Protein AF-0000000086063121 (afdb_homodimer)

Structure (mmCIF, N/CA/C/O backbone):
data_AF-0000000086063121-model_v1
#
loop_
_entity.id
_entity.type
_entity.pdbx_description
1 polymer Transposase
#
loop_
_atom_site.group_PDB
_atom_site.id
_atom_site.type_symbol
_atom_site.label_atom_id
_atom_site.label_alt_id
_atom_site.label_comp_id
_atom_site.label_asym_id
_atom_site.label_entity_id
_atom_site.label_seq_id
_atom_site.pdbx_PDB_ins_code
_atom_site.Cartn_x
_atom_site.Cartn_y
_atom_site.Cartn_z
_atom_site.occupancy
_atom_site.B_iso_or_equiv
_atom_site.auth_seq_id
_atom_site.auth_comp_id
_atom_site.auth_asym_id
_atom_site.auth_atom_id
_atom_site.pdbx_PDB_model_num
ATOM 1 N N . MET A 1 1 ? -4.832 -7.277 -27.406 1 25.25 1 MET A N 1
ATOM 2 C CA . MET A 1 1 ? -3.967 -6.121 -27.203 1 25.25 1 MET A CA 1
ATOM 3 C C . MET A 1 1 ? -4.719 -5.004 -26.484 1 25.25 1 MET A C 1
ATOM 5 O O . MET A 1 1 ? -4.926 -3.93 -27.062 1 25.25 1 MET A O 1
ATOM 9 N N . THR A 1 2 ? -5.836 -5.367 -25.906 1 28.53 2 THR A N 1
ATOM 10 C CA . THR A 1 2 ? -6.891 -4.57 -25.281 1 28.53 2 THR A CA 1
ATOM 11 C C . THR A 1 2 ? -6.332 -3.717 -24.156 1 28.53 2 THR A C 1
ATOM 13 O O . THR A 1 2 ? -5.781 -4.246 -23.188 1 28.53 2 THR A O 1
ATOM 16 N N . GLY A 1 3 ? -5.773 -2.637 -24.578 1 28.67 3 GLY A N 1
ATOM 17 C CA . GLY A 1 3 ? -5.09 -1.626 -23.781 1 28.67 3 GLY A CA 1
ATOM 18 C C . GLY A 1 3 ? -5.945 -1.069 -22.656 1 28.67 3 GLY A C 1
ATOM 19 O O . GLY A 1 3 ? -6.824 -0.237 -22.891 1 28.67 3 GLY A O 1
ATOM 20 N N . ASP A 1 4 ? -6.715 -1.857 -21.906 1 32.19 4 ASP A N 1
ATOM 21 C CA . ASP A 1 4 ? -7.434 -1.21 -20.812 1 32.19 4 ASP A CA 1
ATOM 22 C C . ASP A 1 4 ? -6.609 -0.076 -20.219 1 32.19 4 ASP A C 1
ATOM 24 O O . ASP A 1 4 ? -5.516 -0.305 -19.688 1 32.19 4 ASP A O 1
ATOM 28 N N . GLU A 1 5 ? -6.543 1.011 -20.922 1 36.19 5 GLU A N 1
ATOM 29 C CA . GLU A 1 5 ? -6.145 2.33 -20.438 1 36.19 5 GLU A CA 1
ATOM 30 C C . GLU A 1 5 ? -6.742 2.621 -19.062 1 36.19 5 GLU A C 1
ATOM 32 O O . GLU A 1 5 ? -7.965 2.684 -18.922 1 36.19 5 GLU A O 1
ATOM 37 N N . LEU A 1 6 ? -6.438 2.012 -17.969 1 40.31 6 LEU A N 1
ATOM 38 C CA . LEU A 1 6 ? -6.793 2.512 -16.641 1 40.31 6 LEU A CA 1
ATOM 39 C C . LEU A 1 6 ? -6.965 4.027 -16.672 1 40.31 6 LEU A C 1
ATOM 41 O O . LEU A 1 6 ? -6.297 4.723 -17.438 1 40.31 6 LEU A O 1
ATOM 45 N N . PRO A 1 7 ? -8.102 4.637 -16.266 1 41.62 7 PRO A N 1
ATOM 46 C CA . PRO A 1 7 ? -8.391 6.07 -16.328 1 41.62 7 PRO A CA 1
ATOM 47 C C . PRO A 1 7 ? -7.148 6.938 -16.141 1 41.62 7 PRO A C 1
ATOM 49 O O . PRO A 1 7 ? -6.172 6.492 -15.531 1 41.62 7 PRO A O 1
ATOM 52 N N . ASN A 1 8 ? -6.934 7.945 -17.062 1 42.91 8 ASN A N 1
ATOM 53 C CA . ASN A 1 8 ? -5.961 9.031 -17.141 1 42.91 8 ASN A CA 1
ATOM 54 C C . ASN A 1 8 ? -5.609 9.562 -15.758 1 42.91 8 ASN A C 1
ATOM 56 O O . ASN A 1 8 ? -4.754 10.445 -15.625 1 42.91 8 ASN A O 1
ATOM 60 N N . GLY A 1 9 ? -6.695 9.883 -14.883 1 54.66 9 GLY A N 1
ATOM 61 C CA . GLY A 1 9 ? -6.43 10.312 -13.523 1 54.66 9 GLY A CA 1
ATOM 62 C C . GLY A 1 9 ? -5.543 9.344 -12.758 1 54.66 9 GLY A C 1
ATOM 63 O O . GLY A 1 9 ? -5.848 8.156 -12.672 1 54.66 9 GLY A O 1
ATOM 64 N N . GLY A 1 10 ? -4.012 9.547 -12.914 1 67.19 10 GLY A N 1
ATOM 65 C CA . GLY A 1 10 ? -2.812 8.789 -12.594 1 67.19 10 GLY A CA 1
ATOM 66 C C . GLY A 1 10 ? -3.039 7.746 -11.516 1 67.19 10 GLY A C 1
ATOM 67 O O . GLY A 1 10 ? -3.541 8.062 -10.438 1 67.19 10 GLY A O 1
ATOM 68 N N . THR A 1 11 ? -3.271 6.598 -11.977 1 82.81 11 THR A N 1
ATOM 69 C CA . THR A 1 11 ? -3.346 5.441 -11.094 1 82.81 11 THR A CA 1
ATOM 70 C C . THR A 1 11 ? -2.332 5.559 -9.961 1 82.81 11 THR A C 1
ATOM 72 O O . THR A 1 11 ? -1.145 5.781 -10.203 1 82.81 11 THR A O 1
ATOM 75 N N . THR A 1 12 ? -2.914 5.605 -8.703 1 89.12 12 THR A N 1
ATOM 76 C CA . THR A 1 12 ? -2.008 5.633 -7.562 1 89.12 12 THR A CA 1
ATOM 77 C C . THR A 1 12 ? -1.247 4.316 -7.445 1 89.12 12 THR A C 1
ATOM 79 O O . THR A 1 12 ? -1.611 3.324 -8.086 1 89.12 12 THR A O 1
ATOM 82 N N . ALA A 1 13 ? -0.262 4.34 -6.691 1 92 13 ALA A N 1
ATOM 83 C CA . ALA A 1 13 ? 0.511 3.127 -6.441 1 92 13 ALA A CA 1
ATOM 84 C C . ALA A 1 13 ? -0.365 2.033 -5.836 1 92 13 ALA A C 1
ATOM 86 O O . ALA A 1 13 ? -0.227 0.857 -6.18 1 92 13 ALA A O 1
ATOM 87 N N . ARG A 1 14 ? -1.263 2.385 -4.969 1 92.56 14 ARG A N 1
ATOM 88 C CA . ARG A 1 14 ? -2.145 1.418 -4.324 1 92.56 14 ARG A CA 1
ATOM 89 C C . ARG A 1 14 ? -3.057 0.741 -5.34 1 92.56 14 ARG A C 1
ATOM 91 O O . ARG A 1 14 ? -3.24 -0.478 -5.305 1 92.56 14 ARG A O 1
ATOM 98 N N . GLU A 1 15 ? -3.621 1.527 -6.195 1 93.88 15 GLU A N 1
ATOM 99 C CA . GLU A 1 15 ? -4.523 0.988 -7.207 1 93.88 15 GLU A CA 1
ATOM 100 C C . GLU A 1 15 ? -3.789 0.043 -8.156 1 93.88 15 GLU A C 1
ATOM 102 O O . GLU A 1 15 ? -4.301 -1.025 -8.492 1 93.88 15 GLU A O 1
ATOM 107 N N . ALA A 1 16 ? -2.654 0.483 -8.562 1 95 16 ALA A N 1
ATOM 108 C CA . ALA A 1 16 ? -1.854 -0.376 -9.43 1 95 16 ALA A CA 1
ATOM 109 C C . ALA A 1 16 ? -1.49 -1.681 -8.727 1 95 16 ALA A C 1
ATOM 111 O O . ALA A 1 16 ? -1.566 -2.756 -9.32 1 95 16 ALA A O 1
ATOM 112 N N . LEU A 1 17 ? -1.071 -1.492 -7.492 1 97 17 LEU A N 1
ATOM 113 C CA . LEU A 1 17 ? -0.751 -2.652 -6.668 1 97 17 LEU A CA 1
ATOM 114 C C . LEU A 1 17 ? -1.921 -3.629 -6.625 1 97 17 LEU A C 1
ATOM 116 O O . LEU A 1 17 ? -1.755 -4.816 -6.91 1 97 17 LEU A O 1
ATOM 120 N N . GLU A 1 18 ? -3.064 -3.17 -6.301 1 96.31 18 GLU A N 1
ATOM 121 C CA . GLU A 1 18 ? -4.246 -4.02 -6.195 1 96.31 18 GLU A CA 1
ATOM 122 C C . GLU A 1 18 ? -4.562 -4.691 -7.531 1 96.31 18 GLU A C 1
ATOM 124 O O . GLU A 1 18 ? -4.91 -5.875 -7.566 1 96.31 18 GLU A O 1
ATOM 129 N N . MET A 1 19 ? -4.496 -3.994 -8.578 1 96.38 19 MET A N 1
ATOM 130 C CA . MET A 1 19 ? -4.758 -4.543 -9.906 1 96.38 19 MET A CA 1
ATOM 131 C C . MET A 1 19 ? -3.838 -5.723 -10.203 1 96.38 19 MET A C 1
ATOM 133 O O . MET A 1 19 ? -4.293 -6.77 -10.672 1 96.38 19 MET A O 1
ATOM 137 N N . HIS A 1 20 ? -2.574 -5.508 -9.906 1 97.94 20 HIS A N 1
ATOM 138 C CA . HIS A 1 20 ? -1.634 -6.594 -10.156 1 97.94 20 HIS A CA 1
ATOM 139 C C . HIS A 1 20 ? -1.924 -7.793 -9.266 1 97.94 20 HIS A C 1
ATOM 141 O O . HIS A 1 20 ? -1.794 -8.945 -9.695 1 97.94 20 HIS A O 1
ATOM 147 N N . LEU A 1 21 ? -2.293 -7.543 -8.039 1 98.44 21 LEU A N 1
ATOM 148 C CA . LEU A 1 21 ? -2.617 -8.625 -7.117 1 98.44 21 LEU A CA 1
ATOM 149 C C . LEU A 1 21 ? -3.82 -9.422 -7.613 1 98.44 21 LEU A C 1
ATOM 151 O O . LEU A 1 21 ? -3.807 -10.648 -7.598 1 98.44 21 LEU A O 1
ATOM 155 N N . VAL A 1 22 ? -4.773 -8.773 -8.047 1 98 22 VAL A N 1
ATOM 156 C CA . VAL A 1 22 ? -5.98 -9.43 -8.531 1 98 22 VAL A CA 1
ATOM 157 C C . VAL A 1 22 ? -5.664 -10.234 -9.789 1 98 22 VAL A C 1
ATOM 159 O O . VAL A 1 22 ? -6.117 -11.375 -9.938 1 98 22 VAL A O 1
ATOM 162 N N . GLN A 1 23 ? -4.895 -9.672 -10.609 1 98.06 23 GLN A N 1
ATOM 163 C CA . GLN A 1 23 ? -4.516 -10.375 -11.828 1 98.06 23 GLN A CA 1
ATOM 164 C C . GLN A 1 23 ? -3.688 -11.617 -11.508 1 98.06 23 GLN A C 1
ATOM 166 O O . GLN A 1 23 ? -3.871 -12.672 -12.125 1 98.06 23 GLN A O 1
ATOM 171 N N . ALA A 1 24 ? -2.781 -11.492 -10.594 1 98.25 24 ALA A N 1
ATOM 172 C CA . ALA A 1 24 ? -2.006 -12.648 -10.164 1 98.25 24 ALA A CA 1
ATOM 173 C C . ALA A 1 24 ? -2.916 -13.742 -9.609 1 98.25 24 ALA A C 1
ATOM 175 O O . ALA A 1 24 ? -2.77 -14.914 -9.961 1 98.25 24 ALA A O 1
ATOM 176 N N . LEU A 1 25 ? -3.84 -13.375 -8.844 1 97.94 25 LEU A N 1
ATOM 177 C CA . LEU A 1 25 ? -4.734 -14.336 -8.203 1 97.94 25 LEU A CA 1
ATOM 178 C C . LEU A 1 25 ? -5.582 -15.062 -9.242 1 97.94 25 LEU A C 1
ATOM 180 O O . LEU A 1 25 ? -5.789 -16.281 -9.133 1 97.94 25 LEU A O 1
ATOM 184 N N . THR A 1 26 ? -6.016 -14.352 -10.18 1 97.12 26 THR A N 1
ATOM 185 C CA . THR A 1 26 ? -6.883 -14.93 -11.195 1 97.12 26 THR A CA 1
ATOM 186 C C . THR A 1 26 ? -6.137 -15.977 -12.023 1 97.12 26 THR A C 1
ATOM 188 O O . THR A 1 26 ? -6.742 -16.922 -12.531 1 97.12 26 THR A O 1
ATOM 191 N N . ARG A 1 27 ? -4.875 -15.953 -12.047 1 95.94 27 ARG A N 1
ATOM 192 C CA . ARG A 1 27 ? -4.074 -16.812 -12.914 1 95.94 27 ARG A CA 1
ATOM 193 C C . ARG A 1 27 ? -3.432 -17.938 -12.109 1 95.94 27 ARG A C 1
ATOM 195 O O . ARG A 1 27 ? -2.914 -18.906 -12.68 1 95.94 27 ARG A O 1
ATOM 202 N N . CYS A 1 28 ? -3.453 -17.75 -10.867 1 96.31 28 CYS A N 1
ATOM 203 C CA . CYS A 1 28 ? -2.711 -18.672 -10.016 1 96.31 28 CYS A CA 1
ATOM 204 C C . CYS A 1 28 ? -3.586 -19.844 -9.594 1 96.31 28 CYS A C 1
ATOM 206 O O . CYS A 1 28 ? -4.707 -19.656 -9.125 1 96.31 28 CYS A O 1
ATOM 208 N N . GLU A 1 29 ? -2.959 -21.047 -9.641 1 92.62 29 GLU A N 1
ATOM 209 C CA . GLU A 1 29 ? -3.705 -22.25 -9.242 1 92.62 29 GLU A CA 1
ATOM 210 C C . GLU A 1 29 ? -3.062 -22.922 -8.031 1 92.62 29 GLU A C 1
ATOM 212 O O . GLU A 1 29 ? -3.65 -23.828 -7.438 1 92.62 29 GLU A O 1
ATOM 217 N N . LEU A 1 30 ? -1.92 -22.516 -7.656 1 95.38 30 LEU A N 1
ATOM 218 C CA . LEU A 1 30 ? -1.224 -23.125 -6.523 1 95.38 30 LEU A CA 1
ATOM 219 C C . LEU A 1 30 ? -1.779 -22.594 -5.203 1 95.38 30 LEU A C 1
ATOM 221 O O . LEU A 1 30 ? -1.732 -21.391 -4.941 1 95.38 30 LEU A O 1
ATOM 225 N N . ALA A 1 31 ? -2.225 -23.484 -4.406 1 95.5 31 ALA A N 1
ATOM 226 C CA . ALA A 1 31 ? -2.945 -23.141 -3.188 1 95.5 31 ALA A CA 1
ATOM 227 C C . ALA A 1 31 ? -2.082 -22.281 -2.27 1 95.5 31 ALA A C 1
ATOM 229 O O . ALA A 1 31 ? -2.557 -21.281 -1.708 1 95.5 31 ALA A O 1
ATOM 230 N N . ALA A 1 32 ? -0.861 -22.672 -2.113 1 94.94 32 ALA A N 1
ATOM 231 C CA . ALA A 1 32 ? 0.033 -21.938 -1.215 1 94.94 32 ALA A CA 1
ATOM 232 C C . ALA A 1 32 ? 0.245 -20.5 -1.694 1 94.94 32 ALA A C 1
ATOM 234 O O . ALA A 1 32 ? 0.289 -19.578 -0.887 1 94.94 32 ALA A O 1
ATOM 235 N N . VAL A 1 33 ? 0.393 -20.344 -2.926 1 97.38 33 VAL A N 1
ATOM 236 C CA . VAL A 1 33 ? 0.587 -19.016 -3.508 1 97.38 33 VAL A CA 1
ATOM 237 C C . VAL A 1 33 ? -0.707 -18.219 -3.406 1 97.38 33 VAL A C 1
ATOM 239 O O . VAL A 1 33 ? -0.686 -17.031 -3.047 1 97.38 33 VAL A O 1
ATOM 242 N N . ARG A 1 34 ? -1.814 -18.828 -3.654 1 97.62 34 ARG A N 1
ATOM 243 C CA . ARG A 1 34 ? -3.113 -18.172 -3.57 1 97.62 34 ARG A CA 1
ATOM 244 C C . ARG A 1 34 ? -3.371 -17.656 -2.16 1 97.62 34 ARG A C 1
ATOM 246 O O . ARG A 1 34 ? -3.887 -16.547 -1.987 1 97.62 34 ARG A O 1
ATOM 253 N N . ASP A 1 35 ? -3.059 -18.422 -1.184 1 97.88 35 ASP A N 1
ATOM 254 C CA . ASP A 1 35 ? -3.221 -17.984 0.2 1 97.88 35 ASP A CA 1
ATOM 255 C C . ASP A 1 35 ? -2.451 -16.688 0.462 1 97.88 35 ASP A C 1
ATOM 257 O O . ASP A 1 35 ? -2.975 -15.766 1.087 1 97.88 35 ASP A O 1
ATOM 261 N N . HIS A 1 36 ? -1.241 -16.609 0.016 1 98 36 HIS A N 1
ATOM 262 C CA . HIS A 1 36 ? -0.422 -15.414 0.198 1 98 36 HIS A CA 1
ATOM 263 C C . HIS A 1 36 ? -0.98 -14.234 -0.594 1 98 36 HIS A C 1
ATOM 265 O O . HIS A 1 36 ? -0.963 -13.102 -0.117 1 98 36 HIS A O 1
ATOM 271 N N . LEU A 1 37 ? -1.433 -14.5 -1.807 1 98.56 37 LEU A N 1
ATOM 272 C CA . LEU A 1 37 ? -2.012 -13.438 -2.619 1 98.56 37 LEU A CA 1
ATOM 273 C C . LEU A 1 37 ? -3.27 -12.875 -1.963 1 98.56 37 LEU A C 1
ATOM 275 O O . LEU A 1 37 ? -3.471 -11.656 -1.936 1 98.56 37 LEU A O 1
ATOM 279 N N . GLU A 1 38 ? -4.094 -13.648 -1.435 1 98.31 38 GLU A N 1
ATOM 280 C CA . GLU A 1 38 ? -5.309 -13.203 -0.753 1 98.31 38 GLU A CA 1
ATOM 281 C C . GLU A 1 38 ? -4.977 -12.391 0.497 1 98.31 38 GLU A C 1
ATOM 283 O O . GLU A 1 38 ? -5.598 -1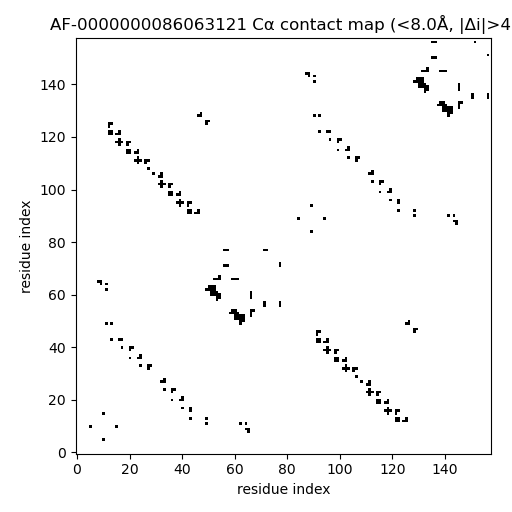1.359 0.759 1 98.31 38 GLU A O 1
ATOM 288 N N . ALA A 1 39 ? -3.99 -12.891 1.231 1 97.88 39 ALA A N 1
ATOM 289 C CA . ALA A 1 39 ? -3.527 -12.133 2.387 1 97.88 39 ALA A CA 1
ATOM 290 C C . ALA A 1 39 ? -2.971 -10.773 1.96 1 97.88 39 ALA A C 1
ATOM 292 O O . ALA A 1 39 ? -3.25 -9.758 2.594 1 97.88 39 ALA A O 1
ATOM 293 N N . ALA A 1 40 ? -2.23 -10.758 0.903 1 98.19 40 ALA A N 1
ATOM 294 C CA . ALA A 1 40 ? -1.671 -9.516 0.382 1 98.19 40 ALA A CA 1
ATOM 295 C C . ALA A 1 40 ? -2.777 -8.531 0.002 1 98.19 40 ALA A C 1
ATOM 297 O O . ALA A 1 40 ? -2.684 -7.34 0.296 1 98.19 40 ALA A O 1
ATOM 298 N N . ILE A 1 41 ? -3.789 -9.031 -0.616 1 98.06 41 ILE A N 1
ATOM 299 C CA . ILE A 1 41 ? -4.906 -8.188 -1.034 1 98.06 41 ILE A CA 1
ATOM 300 C C . ILE A 1 41 ? -5.594 -7.598 0.194 1 98.06 41 ILE A C 1
ATOM 302 O O . ILE A 1 41 ? -5.957 -6.418 0.199 1 98.06 41 ILE A O 1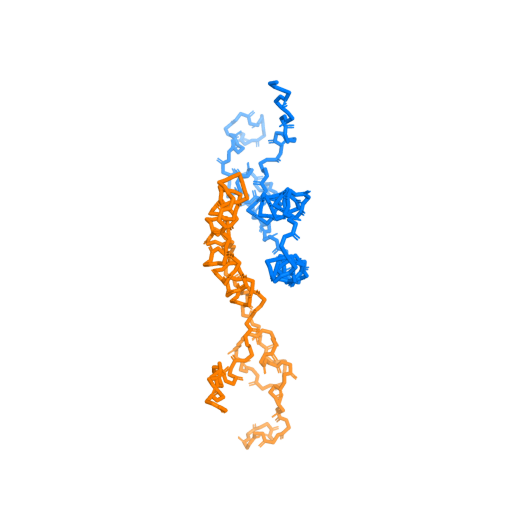
ATOM 306 N N . ARG A 1 42 ? -5.758 -8.383 1.23 1 97.06 42 ARG A N 1
ATOM 307 C CA . ARG A 1 42 ? -6.352 -7.879 2.467 1 97.06 42 ARG A CA 1
ATOM 308 C C . ARG A 1 42 ? -5.5 -6.766 3.07 1 97.06 42 ARG A C 1
ATOM 310 O O . ARG A 1 42 ? -6.027 -5.73 3.48 1 97.06 42 ARG A O 1
ATOM 317 N N . HIS A 1 43 ? -4.258 -6.965 3.059 1 95.56 43 HIS A N 1
ATOM 318 C CA . HIS A 1 43 ? -3.373 -5.953 3.623 1 95.56 43 HIS A CA 1
ATOM 319 C C . HIS A 1 43 ? -3.338 -4.703 2.748 1 95.56 43 HIS A C 1
ATOM 321 O O . HIS A 1 43 ? -3.205 -3.588 3.258 1 95.56 43 HIS A O 1
ATOM 327 N N . CYS A 1 44 ? -3.396 -4.898 1.477 1 96.5 44 CYS A N 1
ATOM 328 C CA . CYS A 1 44 ? -3.471 -3.756 0.57 1 96.5 44 CYS A CA 1
ATOM 329 C C . CYS A 1 44 ? -4.676 -2.879 0.895 1 96.5 44 CYS A C 1
ATOM 331 O O . CYS A 1 44 ? -4.57 -1.651 0.901 1 96.5 44 CYS A O 1
ATOM 333 N N . ARG A 1 45 ? -5.699 -3.49 1.239 1 93.5 45 ARG A N 1
ATOM 334 C CA . ARG A 1 45 ? -6.93 -2.764 1.544 1 93.5 45 ARG A CA 1
ATOM 335 C C . ARG A 1 45 ? -6.824 -2.051 2.889 1 93.5 45 ARG A C 1
ATOM 337 O O . ARG A 1 45 ? -7.543 -1.083 3.141 1 93.5 45 ARG A O 1
ATOM 344 N N . ASP A 1 46 ? -5.938 -2.523 3.672 1 91.5 46 ASP A N 1
ATOM 345 C CA . ASP A 1 46 ? -5.738 -1.931 4.988 1 91.5 46 ASP A CA 1
ATOM 346 C C . ASP A 1 46 ? -4.758 -0.761 4.922 1 91.5 46 ASP A C 1
ATOM 348 O O . ASP A 1 46 ? -4.539 -0.068 5.918 1 91.5 46 ASP A O 1
ATOM 352 N N . LEU A 1 47 ? -4.16 -0.505 3.844 1 93.5 47 LEU A N 1
ATOM 353 C CA . LEU A 1 47 ? -3.225 0.605 3.701 1 93.5 47 LEU A CA 1
ATOM 354 C C . LEU A 1 47 ? -3.934 1.94 3.904 1 93.5 47 LEU A C 1
ATOM 356 O O . LEU A 1 47 ? -5.102 2.09 3.543 1 93.5 47 LEU A O 1
ATOM 360 N N . PRO A 1 48 ? -3.176 2.867 4.492 1 87.12 48 PRO A N 1
ATOM 361 C CA . PRO A 1 48 ? -3.77 4.207 4.543 1 87.12 48 PRO A CA 1
ATOM 362 C C . PRO A 1 48 ? -4.043 4.785 3.158 1 87.12 48 PRO A C 1
ATOM 364 O O . PRO A 1 48 ? -3.389 4.402 2.184 1 87.12 48 PRO A O 1
ATOM 367 N N . PRO A 1 49 ? -5.02 5.664 3.129 1 85.38 49 PRO A N 1
ATOM 368 C CA . PRO A 1 49 ? -5.281 6.309 1.842 1 85.38 49 PRO A CA 1
ATOM 369 C C . PRO A 1 49 ? -4.098 7.137 1.345 1 85.38 49 PRO A C 1
ATOM 371 O O . PRO A 1 49 ? -3.285 7.605 2.148 1 85.38 49 PRO A O 1
ATOM 374 N N . THR A 1 50 ? -4.004 7.16 0.05 1 86.5 50 THR A N 1
ATOM 375 C CA . THR A 1 50 ? -3.01 8.055 -0.535 1 86.5 50 THR A CA 1
ATOM 376 C C . THR A 1 50 ? -3.289 9.508 -0.146 1 86.5 50 THR A C 1
ATOM 378 O O . THR A 1 50 ? -4.391 10.008 -0.371 1 86.5 50 THR A O 1
ATOM 381 N N . PRO A 1 51 ? -2.277 10.188 0.366 1 86.25 51 PRO A N 1
ATOM 382 C CA . PRO A 1 51 ? -2.514 11.57 0.77 1 86.25 51 PRO A CA 1
ATOM 383 C C . PRO A 1 51 ? -2.713 12.508 -0.421 1 86.25 51 PRO A C 1
ATOM 385 O O . PRO A 1 51 ? -2.072 12.336 -1.461 1 86.25 51 PRO A O 1
ATOM 388 N N . LEU A 1 52 ? -3.596 13.344 -0.159 1 87.5 52 LEU A N 1
ATOM 389 C CA . LEU A 1 52 ? -3.766 14.414 -1.138 1 87.5 52 LEU A CA 1
ATOM 390 C C . LEU A 1 52 ? -2.785 15.555 -0.878 1 87.5 52 LEU A C 1
ATOM 392 O O . LEU A 1 52 ? -2.324 15.734 0.251 1 87.5 52 LEU A O 1
ATOM 396 N N . VAL A 1 53 ? -2.443 16.188 -2.035 1 88.75 53 VAL A N 1
ATOM 397 C CA . VAL A 1 53 ? -1.526 17.328 -1.894 1 88.75 53 VAL A CA 1
ATOM 398 C C . VAL A 1 53 ? -2.076 18.531 -2.645 1 88.75 53 VAL A C 1
ATOM 400 O O . VAL A 1 53 ? -2.912 18.391 -3.539 1 88.75 53 VAL A O 1
ATOM 403 N N . GLU A 1 54 ? -1.618 19.781 -2.127 1 89.69 54 GLU A N 1
ATOM 404 C CA . GLU A 1 54 ? -2.029 21.047 -2.736 1 89.69 54 GLU A CA 1
ATOM 405 C C . GLU A 1 54 ? -0.969 21.562 -3.705 1 89.69 54 GLU A C 1
ATOM 407 O O . GLU A 1 54 ? 0.227 21.5 -3.412 1 89.69 54 GLU A O 1
ATOM 412 N N . CYS A 1 55 ? -1.435 21.938 -4.84 1 91.81 55 CYS A N 1
ATOM 413 C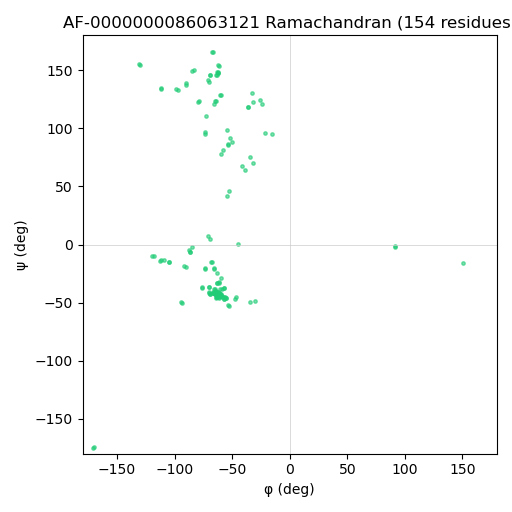 CA . CYS A 1 55 ? -0.539 22.656 -5.734 1 91.81 55 CYS A CA 1
ATOM 414 C C . CYS A 1 55 ? -0.113 23.984 -5.121 1 91.81 55 CYS A C 1
ATOM 416 O O . CYS A 1 55 ? -0.958 24.812 -4.75 1 91.81 55 CYS A O 1
ATOM 418 N N . PRO A 1 56 ? 1.236 24.156 -5.008 1 86.88 56 PRO A N 1
ATOM 419 C CA . PRO A 1 56 ? 1.699 25.391 -4.355 1 86.88 56 PRO A CA 1
ATOM 420 C C . PRO A 1 56 ? 1.397 26.641 -5.18 1 86.88 56 PRO A C 1
ATOM 422 O O . PRO A 1 56 ? 1.434 27.75 -4.648 1 86.88 56 PRO A O 1
ATOM 425 N N . LEU A 1 57 ? 1.09 26.516 -6.352 1 86 57 LEU A N 1
ATOM 426 C CA . LEU A 1 57 ? 0.903 27.656 -7.238 1 86 57 LEU A CA 1
ATOM 427 C C . LEU A 1 57 ? -0.563 28.078 -7.285 1 86 57 LEU A C 1
ATOM 429 O O . LEU A 1 57 ? -0.877 29.266 -7.254 1 86 57 LEU A O 1
ATOM 433 N N . CYS A 1 58 ? -1.456 27.188 -7.512 1 89.75 58 CYS A N 1
ATOM 434 C CA . CYS A 1 58 ? -2.846 27.578 -7.734 1 89.75 58 CYS A CA 1
ATOM 435 C C . CYS A 1 58 ? -3.73 27.109 -6.586 1 89.75 58 CYS A C 1
ATOM 437 O O . CYS A 1 58 ? -4.922 27.422 -6.543 1 89.75 58 CYS A O 1
ATOM 439 N N . GLY A 1 59 ? -3.283 26.281 -5.781 1 89.31 59 GLY A N 1
ATOM 440 C CA . GLY A 1 59 ? -4.023 25.906 -4.586 1 89.31 59 GLY A CA 1
ATOM 441 C C . GLY A 1 59 ? -4.918 24.703 -4.789 1 89.31 59 GLY A C 1
ATOM 442 O O . GLY A 1 59 ? -5.555 24.219 -3.844 1 89.31 59 GLY A O 1
ATOM 443 N N . CYS A 1 60 ? -4.965 24.188 -5.961 1 87.12 60 CYS A N 1
ATOM 444 C CA . CYS A 1 60 ? -5.812 23.016 -6.168 1 87.12 60 CYS A CA 1
ATOM 445 C C . CYS A 1 60 ? -5.246 21.797 -5.445 1 87.12 60 CYS A C 1
ATOM 447 O O . CYS A 1 60 ? -4.031 21.672 -5.301 1 87.12 60 CYS A O 1
ATOM 449 N N . VAL A 1 61 ? -6.215 20.938 -4.949 1 88.75 61 VAL A N 1
ATOM 450 C CA . VAL A 1 61 ? -5.863 19.781 -4.133 1 88.75 61 VAL A CA 1
ATOM 451 C C . VAL A 1 61 ? -6.148 18.484 -4.906 1 88.75 61 VAL A C 1
ATOM 453 O O . VAL A 1 61 ? -7.188 18.359 -5.555 1 88.75 61 VAL A O 1
ATOM 456 N N . GLY A 1 62 ? -5.129 17.469 -4.879 1 88.94 62 GLY A N 1
ATOM 457 C CA . GLY A 1 62 ? -5.289 16.188 -5.535 1 88.94 62 GLY A CA 1
ATOM 458 C C . GLY A 1 62 ? -4.191 15.195 -5.191 1 88.94 62 GLY A C 1
ATOM 459 O O . GLY A 1 62 ? -3.393 15.445 -4.289 1 88.94 62 GLY A O 1
ATOM 460 N N . LEU A 1 63 ? -4.301 14.125 -5.852 1 87.88 63 LEU A N 1
ATOM 461 C CA . LEU A 1 63 ? -3.248 13.133 -5.68 1 87.88 63 LEU A CA 1
ATOM 462 C C . LEU A 1 63 ? -1.9 13.688 -6.137 1 87.88 63 LEU A C 1
ATOM 464 O O . LEU A 1 63 ? -1.835 14.469 -7.086 1 87.88 63 LEU A O 1
ATOM 468 N N . PRO A 1 64 ? -0.911 13.227 -5.465 1 83.25 64 PRO A N 1
ATOM 469 C CA . PRO A 1 64 ? 0.4 13.812 -5.746 1 83.25 64 PRO A CA 1
ATOM 470 C C . PRO A 1 64 ? 0.777 13.734 -7.223 1 83.25 64 PRO A C 1
ATOM 472 O O . PRO A 1 64 ? 1.204 14.734 -7.809 1 83.25 64 PRO A O 1
ATOM 475 N N . LYS A 1 65 ? 0.581 12.609 -7.781 1 80.5 65 LYS A N 1
ATOM 476 C CA . LYS A 1 65 ? 0.935 12.453 -9.188 1 80.5 65 LYS A CA 1
ATOM 477 C C . LYS A 1 65 ? 0.104 13.383 -10.07 1 80.5 65 LYS A C 1
ATOM 479 O O . LYS A 1 65 ? 0.618 13.953 -11.031 1 80.5 65 LYS A O 1
ATOM 484 N N . ARG A 1 66 ? -1.003 13.664 -9.805 1 81.94 66 ARG A N 1
ATOM 485 C CA . ARG A 1 66 ? -1.889 14.516 -10.594 1 81.94 66 ARG A CA 1
ATOM 486 C C . ARG A 1 66 ? -1.527 15.984 -10.422 1 81.94 66 ARG A C 1
ATOM 488 O O . ARG A 1 66 ? -1.563 16.75 -11.391 1 81.94 66 ARG A O 1
ATOM 495 N N . ILE A 1 67 ? -1.157 16.297 -9.266 1 83 67 ILE A N 1
ATOM 496 C CA . ILE A 1 67 ? -0.748 17.672 -9 1 83 67 ILE A CA 1
ATOM 497 C C . ILE A 1 67 ? 0.576 17.969 -9.703 1 83 67 ILE A C 1
ATOM 499 O O . ILE A 1 67 ? 0.754 19.031 -10.281 1 83 67 ILE A O 1
ATOM 503 N N . ARG A 1 68 ? 1.385 17.062 -9.617 1 82.12 68 ARG A N 1
ATOM 504 C CA . ARG A 1 68 ? 2.682 17.234 -10.266 1 82.12 68 ARG A CA 1
ATOM 505 C C . ARG A 1 68 ? 2.521 17.406 -11.773 1 82.12 68 ARG A C 1
ATOM 507 O O . ARG A 1 68 ? 3.268 18.156 -12.406 1 82.12 68 ARG A O 1
ATOM 514 N N . LEU A 1 69 ? 1.549 16.766 -12.227 1 80.56 69 LEU A N 1
ATOM 515 C CA . LEU A 1 69 ? 1.379 16.734 -13.68 1 80.56 69 LEU A CA 1
ATOM 516 C C . LEU A 1 69 ? 0.482 17.875 -14.148 1 80.56 69 LEU A C 1
ATOM 518 O O . LEU A 1 69 ? 0.494 18.234 -15.328 1 80.56 69 LEU A O 1
ATOM 522 N N . HIS A 1 70 ? -0.297 18.406 -13.078 1 80.19 70 HIS A N 1
ATOM 523 C CA . HIS A 1 70 ? -1.281 19.391 -13.516 1 80.19 70 HIS A CA 1
ATOM 524 C C . HIS A 1 70 ? -0.615 20.719 -13.883 1 80.19 70 HIS A C 1
ATOM 526 O O . HIS A 1 70 ? 0.417 21.078 -13.312 1 80.19 70 HIS A O 1
ATOM 532 N N . ASP A 1 71 ? -0.259 21.109 -15.023 1 69 71 ASP A N 1
ATOM 533 C CA . ASP A 1 71 ? 0.299 22.359 -15.547 1 69 71 ASP A CA 1
ATOM 534 C C . ASP A 1 71 ? -0.528 23.562 -15.102 1 69 71 ASP A C 1
ATOM 536 O O . ASP A 1 71 ? -1.62 23.797 -15.625 1 69 71 ASP A O 1
ATOM 540 N N . CYS A 1 72 ? -0.135 24.062 -13.906 1 71.81 72 CYS A N 1
ATOM 541 C CA . CYS A 1 72 ? -0.796 25.281 -13.422 1 71.81 72 CYS A CA 1
ATOM 542 C C . CYS A 1 72 ? -0.597 26.438 -14.383 1 71.81 72 CYS A C 1
ATOM 544 O O . CYS A 1 72 ? -1.317 27.438 -14.32 1 71.81 72 CYS A O 1
ATOM 546 N N . SER A 1 73 ? 0.437 26.422 -15.055 1 60.16 73 SER A N 1
ATOM 547 C CA . SER A 1 73 ? 0.638 27.641 -15.828 1 60.16 73 SER A CA 1
ATOM 548 C C . SER A 1 73 ? -0.638 28.047 -16.562 1 60.16 73 SER A C 1
ATOM 550 O O . SER A 1 73 ? -0.879 29.234 -16.781 1 60.16 73 SER A O 1
ATOM 552 N N . TRP A 1 74 ? -1.285 27.141 -17.172 1 53.16 74 TRP A N 1
ATOM 553 C CA . TRP A 1 74 ? -2.275 27.641 -18.109 1 53.16 74 TRP A CA 1
ATOM 554 C C . TRP A 1 74 ? -3.592 27.953 -17.406 1 53.16 74 TRP A C 1
ATOM 556 O O . TRP A 1 74 ? -4.613 28.188 -18.062 1 53.16 74 TRP A O 1
ATOM 566 N N . ARG A 1 75 ? -3.719 27.719 -16.156 1 54.84 75 ARG A N 1
ATOM 567 C CA . ARG A 1 75 ? -5.047 28.078 -15.656 1 54.84 75 ARG A CA 1
ATOM 568 C C . ARG A 1 75 ? -5.215 29.594 -15.586 1 54.84 75 ARG A C 1
ATOM 570 O O . ARG A 1 75 ? -4.352 30.297 -15.055 1 54.84 75 ARG A O 1
ATOM 577 N N . PRO A 1 76 ? -6.102 30.188 -16.5 1 54 76 PRO A N 1
ATOM 578 C CA . PRO A 1 76 ? -6.316 31.625 -16.688 1 54 76 PRO A CA 1
ATOM 579 C C . PRO A 1 76 ? -6.441 32.375 -15.359 1 54 76 PRO A C 1
ATOM 581 O O . PRO A 1 76 ? -6.152 33.594 -15.297 1 54 76 PRO A O 1
ATOM 584 N N . GLY A 1 77 ? -6.383 32 -14.164 1 45.59 77 GLY A N 1
ATOM 585 C CA . GLY A 1 77 ? -6.523 32.781 -12.945 1 45.59 77 GLY A CA 1
ATOM 586 C C . GLY A 1 77 ? -5.219 32.938 -12.188 1 45.59 77 GLY A C 1
ATOM 587 O O . GLY A 1 77 ? -5.203 33.438 -11.062 1 45.59 77 GLY A O 1
ATOM 588 N N . HIS A 1 78 ? -4.195 32.25 -12.445 1 46.16 78 HIS A N 1
ATOM 589 C CA . HIS A 1 78 ? -2.914 32.625 -11.859 1 46.16 78 HIS A CA 1
ATOM 590 C C . HIS A 1 78 ? -2.373 33.906 -12.477 1 46.16 78 HIS A C 1
ATOM 592 O O . HIS A 1 78 ? -1.266 34.312 -12.148 1 46.16 78 HIS A O 1
ATOM 598 N N . ASP A 1 79 ? -3.047 34.625 -13.289 1 37.97 79 ASP A N 1
ATOM 599 C CA . ASP A 1 79 ? -2.641 36.031 -13.383 1 37.97 79 ASP A CA 1
ATOM 600 C C . ASP A 1 79 ? -3.082 36.812 -12.156 1 37.97 79 ASP A C 1
ATOM 602 O O . ASP A 1 79 ? -4.172 36.594 -11.625 1 37.97 79 ASP A O 1
ATOM 606 N N . MET B 1 1 ? 10.094 -24.703 15.398 1 24.7 1 MET B N 1
ATOM 607 C CA . MET B 1 1 ? 9.297 -23.891 16.312 1 24.7 1 MET B CA 1
ATOM 608 C C . MET B 1 1 ? 9.836 -22.469 16.391 1 24.7 1 MET B C 1
ATOM 610 O O . MET B 1 1 ? 9.523 -21.719 17.328 1 24.7 1 MET B O 1
ATOM 614 N N . THR B 1 2 ? 10.883 -22.203 15.641 1 28.14 2 THR B N 1
ATOM 615 C CA . THR B 1 2 ? 11.672 -20.969 15.633 1 28.14 2 THR B CA 1
ATOM 616 C C . THR B 1 2 ? 10.805 -19.781 15.266 1 28.14 2 THR B C 1
ATOM 618 O O . THR B 1 2 ? 10.211 -19.734 14.188 1 28.14 2 THR B O 1
ATOM 621 N N . GLY B 1 3 ? 10.078 -19.375 16.25 1 28.05 3 GLY B N 1
ATOM 622 C CA . GLY B 1 3 ? 9.086 -18.312 16.25 1 28.05 3 GLY B CA 1
ATOM 623 C C . GLY B 1 3 ? 9.625 -17 15.711 1 28.05 3 GLY B C 1
ATOM 624 O O . GLY B 1 3 ? 10.391 -16.312 16.391 1 28.05 3 GLY B O 1
ATOM 625 N N . ASP B 1 4 ? 10.336 -16.953 14.594 1 32.03 4 ASP B N 1
ATOM 626 C CA . ASP B 1 4 ? 10.703 -15.625 14.117 1 32.03 4 ASP B CA 1
ATOM 627 C C . ASP B 1 4 ? 9.625 -14.602 14.469 1 32.03 4 ASP B C 1
ATOM 629 O O . ASP B 1 4 ? 8.484 -14.711 14.016 1 32.03 4 ASP B O 1
ATOM 633 N N . GLU B 1 5 ? 9.516 -14.312 15.742 1 35.44 5 GLU B N 1
ATOM 634 C CA . GLU B 1 5 ? 8.805 -13.164 16.297 1 35.44 5 GLU B CA 1
ATOM 635 C C . GLU B 1 5 ? 9.016 -11.922 15.445 1 35.44 5 GLU B C 1
ATOM 637 O O . GLU B 1 5 ? 10.148 -11.445 15.305 1 35.44 5 GLU B O 1
ATOM 642 N N . LEU B 1 6 ? 8.633 -11.758 14.25 1 39.5 6 LEU B N 1
ATOM 643 C CA . LEU B 1 6 ? 8.586 -10.445 13.617 1 39.5 6 LEU B CA 1
ATOM 644 C C . LEU B 1 6 ? 8.469 -9.344 14.664 1 39.5 6 LEU B C 1
ATOM 646 O O . LEU B 1 6 ? 7.848 -9.539 15.711 1 39.5 6 LEU B O 1
ATOM 650 N N . PRO B 1 7 ? 9.398 -8.336 14.805 1 41.09 7 PRO B N 1
ATOM 651 C CA . PRO B 1 7 ? 9.406 -7.332 15.867 1 41.09 7 PRO B CA 1
ATOM 652 C C . PRO B 1 7 ? 8 -6.977 16.344 1 41.09 7 PRO B C 1
ATOM 654 O O . PRO B 1 7 ? 7.035 -7.105 15.594 1 41.09 7 PRO B O 1
ATOM 657 N N . ASN B 1 8 ? 7.742 -7.156 17.688 1 43.5 8 ASN B N 1
ATOM 658 C CA . ASN B 1 8 ? 6.605 -6.727 18.484 1 43.5 8 ASN B CA 1
ATOM 659 C C . ASN B 1 8 ? 5.988 -5.441 17.953 1 43.5 8 ASN B C 1
ATOM 661 O O . ASN B 1 8 ? 4.984 -4.957 18.469 1 43.5 8 ASN B O 1
ATOM 665 N N . GLY B 1 9 ? 6.887 -4.387 17.672 1 54.69 9 GLY B N 1
ATOM 666 C CA . GLY B 1 9 ? 6.445 -3.115 17.109 1 54.69 9 GLY B CA 1
ATOM 667 C C . GLY B 1 9 ? 5.629 -3.27 15.844 1 54.69 9 GLY B C 1
ATOM 668 O O . GLY B 1 9 ? 6.082 -3.885 14.875 1 54.69 9 GLY B O 1
ATOM 669 N N . GLY B 1 10 ? 4.082 -3.518 16.031 1 67.44 10 GLY B N 1
ATOM 670 C CA . GLY B 1 10 ? 2.957 -3.865 15.172 1 67.44 10 GLY B CA 1
ATOM 671 C C . GLY B 1 10 ? 3.248 -3.686 13.695 1 67.44 10 GLY B C 1
ATOM 672 O O . GLY B 1 10 ? 3.674 -2.611 13.266 1 67.44 10 GLY B O 1
ATOM 673 N N . THR B 1 11 ? 3.623 -4.75 13.117 1 82.81 11 THR B N 1
ATOM 674 C CA . THR B 1 11 ? 3.781 -4.801 11.664 1 82.81 11 THR B CA 1
ATOM 675 C C . THR B 1 11 ? 2.715 -3.953 10.977 1 82.81 11 THR B C 1
ATOM 677 O O . THR B 1 11 ? 1.521 -4.113 11.234 1 82.81 11 THR B O 1
ATOM 680 N N . THR B 1 12 ? 3.238 -2.93 10.242 1 89.12 12 THR B N 1
ATOM 681 C CA . THR B 1 12 ? 2.285 -2.127 9.477 1 89.12 12 THR B CA 1
ATOM 682 C C . THR B 1 12 ? 1.659 -2.949 8.359 1 89.12 12 THR B C 1
ATOM 684 O O . THR B 1 12 ? 2.15 -4.031 8.023 1 89.12 12 THR B O 1
ATOM 687 N N . ALA B 1 13 ? 0.652 -2.449 7.836 1 92.12 13 ALA B N 1
ATOM 688 C CA . ALA B 1 13 ? -0.003 -3.107 6.707 1 92.12 13 ALA B CA 1
ATOM 689 C C . ALA B 1 13 ? 0.95 -3.2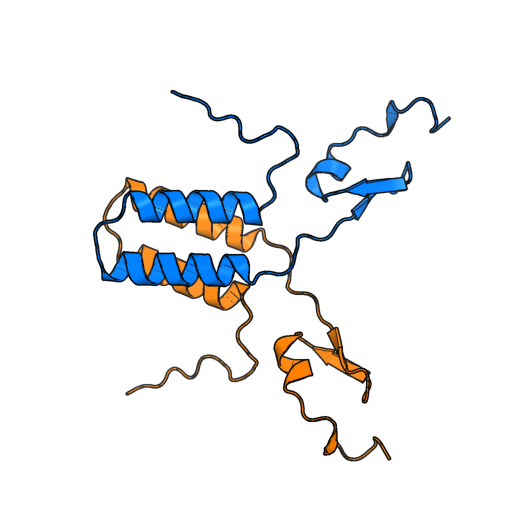42 5.523 1 92.12 13 ALA B C 1
ATOM 691 O O . ALA B 1 13 ? 0.949 -4.262 4.832 1 92.12 13 ALA B O 1
ATOM 692 N N . ARG B 1 14 ? 1.759 -2.264 5.285 1 92.62 14 ARG B N 1
ATOM 693 C CA . ARG B 1 14 ? 2.703 -2.287 4.172 1 92.62 14 ARG B CA 1
ATOM 694 C C . ARG B 1 14 ? 3.729 -3.402 4.348 1 92.62 14 ARG B C 1
ATOM 696 O O . ARG B 1 14 ? 4.039 -4.121 3.396 1 92.62 14 ARG B O 1
ATOM 703 N N . GLU B 1 15 ? 4.258 -3.506 5.531 1 93.88 15 GLU B N 1
ATOM 704 C CA . GLU B 1 15 ? 5.258 -4.531 5.809 1 93.88 15 GLU B CA 1
ATOM 705 C C . GLU B 1 15 ? 4.672 -5.934 5.641 1 93.88 15 GLU B C 1
ATOM 707 O O . GLU B 1 15 ? 5.309 -6.812 5.062 1 93.88 15 GLU B O 1
ATOM 712 N N . ALA B 1 16 ? 3.521 -6.098 6.172 1 95 16 ALA B N 1
ATOM 713 C CA . ALA B 1 16 ? 2.855 -7.387 6.02 1 95 16 ALA B CA 1
ATOM 714 C C . ALA B 1 16 ? 2.596 -7.699 4.551 1 95 16 ALA B C 1
ATOM 716 O O . ALA B 1 16 ? 2.809 -8.828 4.102 1 95 16 ALA B O 1
ATOM 717 N N . LEU B 1 17 ? 2.084 -6.68 3.896 1 97 17 LEU B N 1
ATOM 718 C CA . LEU B 1 17 ? 1.847 -6.805 2.463 1 97 17 LEU B CA 1
ATOM 719 C C . LEU B 1 17 ? 3.107 -7.266 1.741 1 97 17 LEU B C 1
ATOM 721 O O . LEU B 1 17 ? 3.08 -8.25 1.003 1 97 17 LEU B O 1
ATOM 725 N N . GLU B 1 18 ? 4.191 -6.605 1.941 1 96.25 18 GLU B N 1
ATOM 726 C C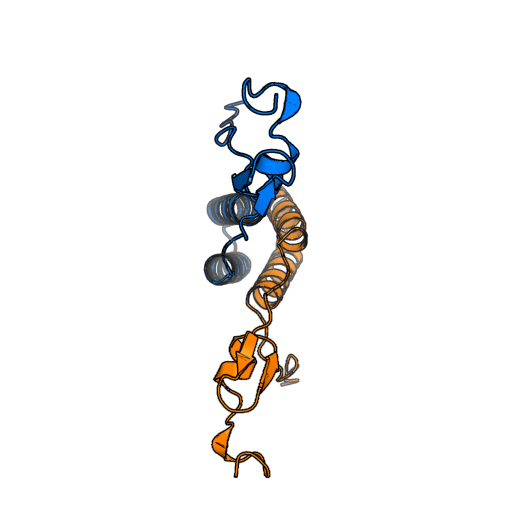A . GLU B 1 18 ? 5.449 -6.938 1.279 1 96.25 18 GLU B CA 1
ATOM 727 C C . GLU B 1 18 ? 5.895 -8.359 1.622 1 96.25 18 GLU B C 1
ATOM 729 O O . GLU B 1 18 ? 6.363 -9.094 0.751 1 96.25 18 GLU B O 1
ATOM 734 N N . MET B 1 19 ? 5.809 -8.734 2.824 1 96.38 19 MET B N 1
ATOM 735 C CA . MET B 1 19 ? 6.188 -10.078 3.258 1 96.38 19 MET B CA 1
ATOM 736 C C . MET B 1 19 ? 5.406 -11.133 2.486 1 96.38 19 MET B C 1
ATOM 738 O O . MET B 1 19 ? 5.988 -12.109 1.998 1 96.38 19 MET B O 1
ATOM 742 N N . HIS B 1 20 ? 4.117 -10.906 2.4 1 98 20 HIS B N 1
ATOM 743 C CA . HIS B 1 20 ? 3.305 -11.883 1.682 1 98 20 HIS B CA 1
ATOM 744 C C . HIS B 1 20 ? 3.67 -11.914 0.201 1 98 20 HIS B C 1
ATOM 746 O O . HIS B 1 20 ? 3.674 -12.984 -0.417 1 98 20 HIS B O 1
ATOM 752 N N . LEU B 1 21 ? 3.949 -10.773 -0.369 1 98.44 21 LEU B N 1
ATOM 753 C CA . LEU B 1 21 ? 4.344 -10.703 -1.771 1 98.44 21 LEU B CA 1
ATOM 754 C C . LEU B 1 21 ? 5.645 -11.469 -2.006 1 98.44 21 LEU B C 1
ATOM 756 O O . LEU B 1 21 ? 5.754 -12.242 -2.965 1 98.44 21 LEU B O 1
ATOM 760 N N . VAL B 1 22 ? 6.547 -11.312 -1.182 1 98.06 22 VAL B N 1
ATOM 761 C CA . VAL B 1 22 ? 7.84 -11.977 -1.317 1 98.06 22 VAL B CA 1
ATOM 762 C C . VAL B 1 22 ? 7.664 -13.484 -1.154 1 98.06 22 VAL B C 1
ATOM 764 O O . VAL B 1 22 ? 8.234 -14.266 -1.915 1 98.06 22 VAL B O 1
ATOM 767 N N . GLN B 1 23 ? 6.879 -13.836 -0.232 1 98.06 23 GLN B N 1
ATOM 768 C CA . GLN B 1 23 ? 6.633 -15.258 -0.025 1 98.06 23 GLN B CA 1
ATOM 769 C C . GLN B 1 23 ? 5.926 -15.875 -1.229 1 98.06 23 GLN B C 1
ATOM 771 O O . GLN B 1 23 ? 6.25 -16.984 -1.642 1 98.06 23 GLN B O 1
ATOM 776 N N . ALA B 1 24 ? 4.977 -15.172 -1.748 1 98.25 24 ALA B N 1
ATOM 777 C CA . ALA B 1 24 ? 4.305 -15.648 -2.957 1 98.25 24 ALA B CA 1
ATOM 778 C C . ALA B 1 24 ? 5.301 -15.82 -4.102 1 98.25 24 ALA B C 1
ATOM 780 O O . ALA B 1 24 ? 5.289 -16.844 -4.793 1 98.25 24 ALA B O 1
ATOM 781 N N . LEU B 1 25 ? 6.133 -14.906 -4.266 1 98 25 LEU B N 1
ATOM 782 C CA . LEU B 1 25 ? 7.094 -14.922 -5.363 1 98 25 LEU B CA 1
ATOM 783 C C . LEU B 1 25 ? 8.062 -16.094 -5.227 1 98 25 LEU B C 1
ATOM 785 O O . LEU B 1 25 ? 8.391 -16.766 -6.215 1 98 25 LEU B O 1
ATOM 789 N N . THR B 1 26 ? 8.453 -16.328 -4.055 1 97.19 26 THR B N 1
ATOM 790 C CA . THR B 1 26 ? 9.422 -17.375 -3.803 1 97.19 26 THR B CA 1
ATOM 791 C C . THR B 1 26 ? 8.82 -18.75 -4.125 1 97.19 26 THR B C 1
ATOM 793 O O . THR B 1 26 ? 9.547 -19.672 -4.488 1 97.19 26 THR B O 1
ATOM 796 N N . ARG B 1 27 ? 7.566 -18.875 -4.152 1 96 27 ARG B N 1
ATOM 797 C CA . ARG B 1 27 ? 6.898 -20.172 -4.312 1 96 27 ARG B CA 1
ATOM 798 C C . ARG B 1 27 ? 6.34 -20.328 -5.723 1 96 27 ARG B C 1
ATOM 800 O O . ARG B 1 27 ? 5.953 -21.422 -6.125 1 96 27 ARG B O 1
ATOM 807 N N . CYS B 1 28 ? 6.293 -19.25 -6.363 1 96.31 28 CYS B N 1
ATOM 808 C CA . CYS B 1 28 ? 5.613 -19.266 -7.656 1 96.31 28 CYS B CA 1
ATOM 809 C C . CYS B 1 28 ? 6.586 -19.594 -8.781 1 96.31 28 CYS B C 1
ATOM 811 O O . CYS B 1 28 ? 7.664 -19 -8.875 1 96.31 28 CYS B O 1
ATOM 813 N N . GLU B 1 29 ? 6.09 -20.422 -9.711 1 92.56 29 GLU B N 1
ATOM 814 C CA . GLU B 1 29 ? 6.934 -20.797 -10.844 1 92.56 29 GLU B CA 1
ATOM 815 C C . GLU B 1 29 ? 6.312 -20.359 -12.164 1 92.56 29 GLU B C 1
ATOM 817 O O . GLU B 1 29 ? 6.965 -20.422 -13.211 1 92.56 29 GLU B O 1
ATOM 822 N N . LEU B 1 30 ? 5.117 -19.938 -12.141 1 95.38 30 LEU B N 1
ATOM 823 C CA . LEU B 1 30 ? 4.438 -19.516 -13.359 1 95.38 30 LEU B CA 1
ATOM 824 C C . LEU B 1 30 ? 4.875 -18.109 -13.766 1 95.38 30 LEU B C 1
ATOM 826 O O . LEU B 1 30 ? 4.691 -17.156 -13 1 95.38 30 LEU B O 1
ATOM 830 N N . ALA B 1 31 ? 5.363 -18.016 -14.953 1 95.62 31 ALA B N 1
ATOM 831 C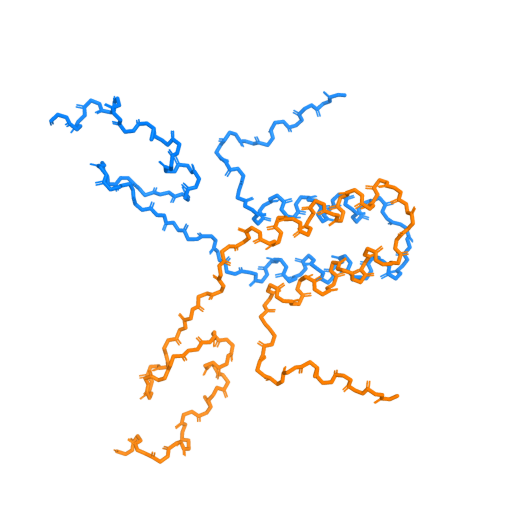 CA . ALA B 1 31 ? 5.98 -16.766 -15.414 1 95.62 31 ALA B CA 1
ATOM 832 C C . ALA B 1 31 ? 4.984 -15.617 -15.383 1 95.62 31 ALA B C 1
ATOM 834 O O . ALA B 1 31 ? 5.324 -14.508 -14.961 1 95.62 31 ALA B O 1
ATOM 835 N N . ALA B 1 32 ? 3.816 -15.875 -15.844 1 94.81 32 ALA B N 1
ATOM 836 C CA . ALA B 1 32 ? 2.807 -14.82 -15.898 1 94.81 32 ALA B CA 1
ATOM 837 C C . ALA B 1 32 ? 2.471 -14.305 -14.5 1 94.81 32 ALA B C 1
ATOM 839 O O . ALA B 1 32 ? 2.295 -13.102 -14.305 1 94.81 32 ALA B O 1
ATOM 840 N N . VAL B 1 33 ? 2.367 -15.18 -13.609 1 97.38 33 VAL B N 1
ATOM 841 C CA . VAL B 1 33 ? 2.064 -14.812 -12.227 1 97.38 33 VAL B CA 1
ATOM 842 C C . VAL B 1 33 ? 3.26 -14.094 -11.609 1 97.38 33 VAL B C 1
ATOM 844 O O . VAL B 1 33 ? 3.098 -13.07 -10.93 1 97.38 33 VAL B O 1
ATOM 847 N N . ARG B 1 34 ? 4.434 -14.547 -11.867 1 97.62 34 ARG B N 1
ATOM 848 C CA . ARG B 1 34 ? 5.648 -13.938 -11.344 1 97.62 34 ARG B CA 1
ATOM 849 C C . ARG B 1 34 ? 5.789 -12.492 -11.828 1 97.62 34 ARG B C 1
ATOM 851 O O . ARG B 1 34 ? 6.18 -11.609 -11.062 1 97.62 34 ARG B O 1
ATOM 858 N N . ASP B 1 35 ? 5.5 -12.266 -13.055 1 97.94 35 ASP B N 1
ATOM 859 C CA . ASP B 1 35 ? 5.551 -10.914 -13.594 1 97.94 35 ASP B CA 1
ATOM 860 C C . ASP B 1 35 ? 4.645 -9.969 -12.805 1 97.94 35 ASP B C 1
ATOM 862 O O . ASP B 1 35 ? 5.039 -8.852 -12.469 1 97.94 35 ASP B O 1
ATOM 866 N N . HIS B 1 36 ? 3.457 -10.383 -12.516 1 98 36 HIS B N 1
ATOM 867 C CA . HIS B 1 36 ? 2.514 -9.578 -11.75 1 98 36 HIS B CA 1
ATOM 868 C C . HIS B 1 36 ? 2.988 -9.383 -10.312 1 98 36 HIS B C 1
ATOM 870 O O . HIS B 1 36 ? 2.834 -8.305 -9.742 1 98 36 HIS B O 1
ATOM 876 N N . LEU B 1 37 ? 3.512 -10.438 -9.727 1 98.56 37 LEU B N 1
ATOM 877 C CA . LEU B 1 37 ? 4.023 -10.336 -8.359 1 98.56 37 LEU B CA 1
ATOM 878 C C . LEU B 1 37 ? 5.18 -9.344 -8.289 1 98.56 37 LEU B C 1
ATOM 880 O O . LEU B 1 37 ? 5.254 -8.539 -7.359 1 98.56 37 LEU B O 1
ATOM 884 N N . GLU B 1 38 ? 6.055 -9.336 -9.188 1 98.31 38 GLU B N 1
ATOM 885 C CA . GLU B 1 38 ? 7.18 -8.406 -9.227 1 98.31 38 GLU B CA 1
ATOM 886 C C . GLU B 1 38 ? 6.707 -6.973 -9.414 1 98.31 38 GLU B C 1
ATOM 888 O O . GLU B 1 38 ? 7.207 -6.055 -8.758 1 98.31 38 GLU B O 1
ATOM 893 N N . ALA B 1 39 ? 5.746 -6.824 -10.297 1 97.88 39 ALA B N 1
ATOM 894 C CA . ALA B 1 39 ? 5.152 -5.5 -10.469 1 97.88 39 ALA B CA 1
ATOM 895 C C . ALA B 1 39 ? 4.48 -5.031 -9.18 1 97.88 39 ALA B C 1
ATOM 897 O O . ALA B 1 39 ? 4.625 -3.871 -8.789 1 97.88 39 ALA B O 1
ATOM 898 N N . ALA B 1 40 ? 3.785 -5.906 -8.531 1 98.19 40 ALA B N 1
ATOM 899 C CA . ALA B 1 40 ? 3.131 -5.578 -7.266 1 98.19 40 ALA B CA 1
ATOM 900 C C . ALA B 1 40 ? 4.148 -5.141 -6.215 1 98.19 40 ALA B C 1
ATOM 902 O O . ALA B 1 40 ? 3.924 -4.168 -5.492 1 98.19 40 ALA B O 1
ATOM 903 N N . ILE B 1 41 ? 5.234 -5.836 -6.156 1 98.06 41 ILE B N 1
ATOM 904 C CA . ILE B 1 41 ? 6.285 -5.516 -5.195 1 98.06 41 ILE B CA 1
ATOM 905 C C . ILE B 1 41 ? 6.848 -4.129 -5.492 1 98.06 41 ILE B C 1
ATOM 907 O O . ILE B 1 41 ? 7.094 -3.344 -4.57 1 98.06 41 ILE B O 1
ATOM 911 N N . ARG B 1 42 ? 7.023 -3.809 -6.742 1 97 42 ARG B N 1
ATOM 912 C CA . ARG B 1 42 ? 7.504 -2.482 -7.117 1 97 42 ARG B CA 1
ATOM 913 C C . ARG B 1 42 ? 6.52 -1.401 -6.688 1 97 42 ARG B C 1
ATOM 915 O O . ARG B 1 42 ? 6.918 -0.377 -6.129 1 97 42 ARG B O 1
ATOM 922 N N . HIS B 1 43 ? 5.312 -1.665 -6.883 1 95.56 43 HIS B N 1
ATOM 923 C CA . HIS B 1 43 ? 4.305 -0.684 -6.504 1 95.56 43 HIS B CA 1
ATOM 924 C C . HIS B 1 43 ? 4.188 -0.571 -4.988 1 95.56 43 HIS B C 1
ATOM 926 O O . HIS B 1 43 ? 3.918 0.51 -4.461 1 95.56 43 HIS B O 1
ATOM 932 N N . CYS B 1 44 ? 4.336 -1.677 -4.336 1 96.5 44 CYS B N 1
ATOM 933 C CA . CYS B 1 44 ? 4.336 -1.647 -2.879 1 96.5 44 CYS B CA 1
ATOM 934 C C . CYS B 1 44 ? 5.426 -0.72 -2.354 1 96.5 44 CYS B C 1
ATOM 936 O O . CYS B 1 44 ? 5.195 0.049 -1.418 1 96.5 44 CYS B O 1
ATOM 938 N N . ARG B 1 45 ? 6.492 -0.719 -2.992 1 93.5 45 ARG B N 1
ATOM 939 C CA . ARG B 1 45 ? 7.625 0.102 -2.574 1 93.5 45 ARG B CA 1
ATOM 940 C C . ARG B 1 45 ? 7.379 1.574 -2.885 1 93.5 45 ARG B C 1
ATOM 942 O O . ARG B 1 45 ? 7.984 2.453 -2.27 1 93.5 45 ARG B O 1
ATOM 949 N N . ASP B 1 46 ? 6.488 1.791 -3.783 1 91.5 46 ASP B N 1
ATOM 950 C CA . ASP B 1 46 ? 6.156 3.158 -4.176 1 91.5 46 ASP B CA 1
ATOM 951 C C . ASP B 1 46 ? 5.062 3.738 -3.283 1 91.5 46 ASP B C 1
ATOM 953 O O . ASP B 1 46 ? 4.719 4.918 -3.396 1 91.5 46 ASP B O 1
ATOM 957 N N . LEU B 1 47 ? 4.516 3.002 -2.418 1 93.5 47 LEU B N 1
ATOM 958 C CA . LEU B 1 47 ? 3.48 3.492 -1.517 1 93.5 47 LEU B CA 1
ATOM 959 C C . LEU B 1 47 ? 4.031 4.566 -0.584 1 93.5 47 LEU B C 1
ATOM 961 O O . LEU B 1 47 ? 5.195 4.504 -0.181 1 93.5 47 LEU B O 1
ATOM 965 N N . PRO B 1 48 ? 3.148 5.527 -0.274 1 86.81 48 PRO B N 1
ATOM 966 C CA . PRO B 1 48 ? 3.594 6.469 0.754 1 86.81 48 PRO B CA 1
ATOM 967 C C . PRO B 1 48 ? 3.861 5.797 2.098 1 86.81 48 PRO B C 1
ATOM 969 O O . PRO B 1 48 ? 3.301 4.734 2.383 1 86.81 48 PRO B O 1
ATOM 972 N N . PRO B 1 49 ? 4.727 6.43 2.854 1 85.31 49 PRO B N 1
ATOM 973 C CA . PRO B 1 49 ? 4.969 5.871 4.188 1 85.31 49 PRO B CA 1
ATOM 974 C C . PRO B 1 49 ? 3.721 5.895 5.07 1 85.31 49 PRO B C 1
ATOM 976 O O . PRO B 1 49 ? 2.832 6.723 4.867 1 85.31 49 PRO B O 1
ATOM 979 N N . THR B 1 50 ? 3.691 4.914 5.91 1 86.31 50 THR B N 1
ATOM 980 C CA . THR B 1 50 ? 2.627 4.93 6.906 1 86.31 50 THR B CA 1
ATOM 981 C C . THR B 1 50 ? 2.729 6.172 7.785 1 86.31 50 THR B C 1
ATOM 983 O O . THR B 1 50 ? 3.773 6.43 8.383 1 86.31 50 THR B O 1
ATOM 986 N N . PRO B 1 51 ? 1.623 6.906 7.918 1 86.06 51 PRO B N 1
ATOM 987 C CA . PRO B 1 51 ? 1.685 8.117 8.742 1 86.06 51 PRO B CA 1
ATOM 988 C C . PRO B 1 51 ? 1.825 7.812 10.227 1 86.06 51 PRO B C 1
ATOM 990 O O . PRO B 1 51 ? 1.247 6.84 10.719 1 86.06 51 PRO B O 1
ATOM 993 N N . LEU B 1 52 ? 2.615 8.609 10.758 1 87.31 52 LEU B N 1
ATOM 994 C CA . LEU B 1 52 ? 2.707 8.547 12.211 1 87.31 52 LEU B CA 1
ATOM 995 C C . LEU B 1 52 ? 1.593 9.359 12.859 1 87.31 52 LEU B C 1
ATOM 997 O O . LEU B 1 52 ? 1.069 10.297 12.258 1 87.31 52 LEU B O 1
ATOM 1001 N N . VAL B 1 53 ? 1.236 8.852 14.078 1 88.75 53 VAL B N 1
ATOM 1002 C CA . VAL B 1 53 ? 0.192 9.57 14.797 1 88.75 53 VAL B CA 1
ATOM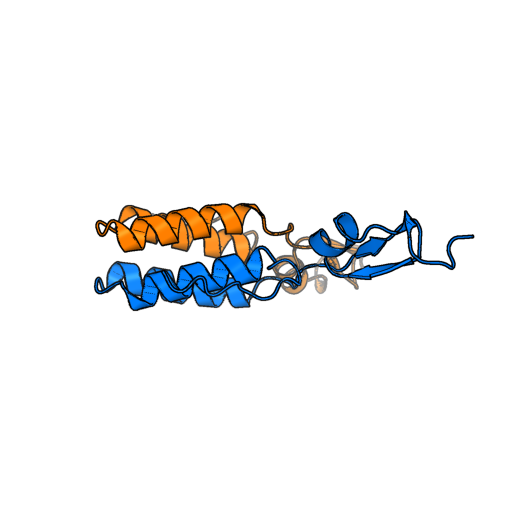 1003 C C . VAL B 1 53 ? 0.631 9.812 16.234 1 88.75 53 VAL B C 1
ATOM 1005 O O . VAL B 1 53 ? 1.522 9.125 16.75 1 88.75 53 VAL B O 1
ATOM 1008 N N . GLU B 1 54 ? -0.01 10.93 16.844 1 89.69 54 GLU B N 1
ATOM 1009 C CA . GLU B 1 54 ? 0.279 11.289 18.219 1 89.69 54 GLU B CA 1
ATOM 1010 C C . GLU B 1 54 ? -0.787 10.75 19.172 1 89.69 54 GLU B C 1
ATOM 1012 O O . GLU B 1 54 ? -1.98 10.805 18.875 1 89.69 54 GLU B O 1
ATOM 1017 N N . CYS B 1 55 ? -0.334 10.188 20.219 1 91.75 55 CYS B N 1
ATOM 1018 C CA . CYS B 1 55 ? -1.263 9.852 21.297 1 91.75 55 CYS B CA 1
ATOM 1019 C C . CYS B 1 55 ? -1.867 11.109 21.906 1 91.75 55 CYS B C 1
ATOM 1021 O O . CYS B 1 55 ? -1.14 12 22.359 1 91.75 55 CYS B O 1
ATOM 1023 N N . PRO B 1 56 ? -3.217 11.156 21.891 1 86.81 56 PRO B N 1
ATOM 1024 C CA . PRO B 1 56 ? -3.848 12.375 22.391 1 86.81 56 PRO B CA 1
ATOM 1025 C C . PRO B 1 56 ? -3.654 12.555 23.891 1 86.81 56 PRO B C 1
ATOM 1027 O O . PRO B 1 56 ? -3.842 13.656 24.422 1 86.81 56 PRO B O 1
ATOM 1030 N N . LEU B 1 57 ? -3.271 11.609 24.562 1 86 57 LEU B N 1
ATOM 1031 C CA . LEU B 1 57 ? -3.182 11.664 26.016 1 86 57 LEU B CA 1
ATOM 1032 C C . LEU B 1 57 ? -1.773 12.047 26.453 1 86 57 LEU B C 1
ATOM 1034 O O . LEU B 1 57 ? -1.605 12.844 27.375 1 86 57 LEU B O 1
ATOM 1038 N N . CYS B 1 58 ? -0.774 11.422 25.953 1 89.44 58 CYS B N 1
ATOM 1039 C CA . CYS B 1 58 ? 0.569 11.641 26.469 1 89.44 58 CYS B CA 1
ATOM 1040 C C . CYS B 1 58 ? 1.452 12.328 25.438 1 89.44 58 CYS B C 1
ATOM 1042 O O . CYS B 1 58 ? 2.592 12.695 25.734 1 89.44 58 CYS B O 1
ATOM 1044 N N . GLY B 1 59 ? 1.063 12.375 24.266 1 89.19 59 GLY B N 1
ATOM 1045 C CA .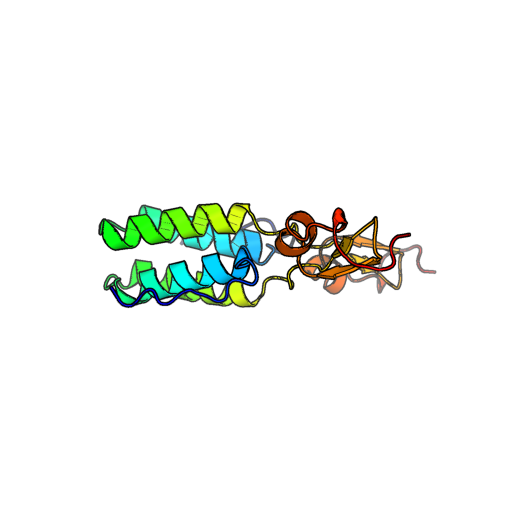 GLY B 1 59 ? 1.786 13.148 23.266 1 89.19 59 GLY B CA 1
ATOM 1046 C C . GLY B 1 59 ? 2.826 12.336 22.531 1 89.19 59 GLY B C 1
ATOM 1047 O O . GLY B 1 59 ? 3.467 12.836 21.594 1 89.19 59 GLY B O 1
ATOM 1048 N N . CYS B 1 60 ? 2.994 11.133 22.844 1 87.38 60 CYS B N 1
ATOM 1049 C CA . CYS B 1 60 ? 3.98 10.328 22.125 1 87.38 60 CYS B CA 1
ATOM 1050 C C . CYS B 1 60 ? 3.523 10.062 20.703 1 87.38 60 CYS B C 1
ATOM 1052 O O . CYS B 1 60 ? 2.326 9.938 20.438 1 87.38 60 CYS B O 1
ATOM 1054 N N . VAL B 1 61 ? 4.562 10 19.781 1 88.56 61 VAL B N 1
ATOM 1055 C CA . VAL B 1 61 ? 4.309 9.867 18.359 1 88.56 61 VAL B CA 1
ATOM 1056 C C . VAL B 1 61 ? 4.777 8.492 17.875 1 88.56 61 VAL B C 1
ATOM 1058 O O . VAL B 1 61 ? 5.859 8.039 18.25 1 88.56 61 VAL B O 1
ATOM 1061 N N . GLY B 1 62 ? 3.867 7.758 17.031 1 88.81 62 GLY B N 1
ATOM 1062 C CA . GLY B 1 62 ? 4.211 6.461 16.469 1 88.81 62 GLY B CA 1
ATOM 1063 C C . GLY B 1 62 ? 3.223 5.98 15.422 1 88.81 62 GLY B C 1
ATOM 1064 O O . GLY B 1 62 ? 2.363 6.742 14.977 1 88.81 62 GLY B O 1
ATOM 1065 N N . LEU B 1 63 ? 3.488 4.797 15.039 1 87.62 63 LEU B N 1
ATOM 1066 C CA . LEU B 1 63 ? 2.553 4.184 14.102 1 87.62 63 LEU B CA 1
ATOM 1067 C C . LEU B 1 63 ? 1.171 4.039 14.727 1 87.62 63 LEU B C 1
ATOM 1069 O O . LEU B 1 63 ? 1.053 3.797 15.93 1 87.62 63 LEU B O 1
ATOM 1073 N N . PRO B 1 64 ? 0.214 4.16 13.875 1 83.06 64 PRO B N 1
ATOM 1074 C CA . PRO B 1 64 ? -1.143 4.168 14.43 1 83.06 64 PRO B CA 1
ATOM 1075 C C . PRO B 1 64 ? -1.439 2.939 15.281 1 83.06 64 PRO B C 1
ATOM 1077 O O . PRO B 1 64 ? -1.952 3.064 16.391 1 83.06 64 PRO B O 1
ATOM 1080 N N . LYS B 1 65 ? -1.08 1.833 14.781 1 80.12 65 LYS B N 1
ATOM 1081 C CA . LYS B 1 65 ? -1.347 0.608 15.531 1 80.12 65 LYS B CA 1
ATOM 1082 C C . LYS B 1 65 ? -0.592 0.601 16.859 1 80.12 65 LYS B C 1
ATOM 1084 O O . LYS B 1 65 ? -1.126 0.163 17.875 1 80.12 65 LYS B O 1
ATOM 1089 N N . ARG B 1 66 ? 0.456 1.103 16.984 1 81.56 66 ARG B N 1
ATOM 1090 C CA . ARG B 1 66 ? 1.273 1.126 18.188 1 81.56 66 ARG B CA 1
ATOM 1091 C C . ARG B 1 66 ? 0.736 2.141 19.188 1 81.56 66 ARG B C 1
ATOM 1093 O O . ARG B 1 66 ? 0.728 1.883 20.406 1 81.56 66 ARG B O 1
ATOM 1100 N N . ILE B 1 67 ? 0.289 3.186 18.672 1 83.12 67 ILE B N 1
ATOM 1101 C CA . ILE B 1 67 ? -0.292 4.207 19.547 1 83.12 67 ILE B CA 1
ATOM 1102 C C . ILE B 1 67 ? -1.604 3.699 20.141 1 83.12 67 ILE B C 1
ATOM 1104 O O . ILE B 1 67 ? -1.875 3.902 21.328 1 83.12 67 ILE B O 1
ATOM 1108 N N . ARG B 1 68 ? -2.307 3.111 19.328 1 81.75 68 ARG B N 1
ATOM 1109 C CA . ARG B 1 68 ? -3.578 2.574 19.797 1 81.75 68 ARG B CA 1
ATOM 1110 C C . ARG B 1 68 ? -3.361 1.531 20.891 1 81.75 68 ARG B C 1
ATOM 1112 O O . ARG B 1 68 ? -4.156 1.43 21.828 1 81.75 68 ARG B O 1
ATOM 1119 N N . LEU B 1 69 ? -2.299 0.882 20.734 1 80.12 69 LEU B N 1
ATOM 1120 C CA . LEU B 1 69 ? -2.049 -0.231 21.641 1 80.12 69 LEU B CA 1
ATOM 1121 C C . LEU B 1 69 ? -1.282 0.236 22.875 1 80.12 69 LEU B C 1
ATOM 1123 O O . LEU B 1 69 ? -1.277 -0.445 23.906 1 80.12 69 LEU B O 1
ATOM 1127 N N . HIS B 1 70 ? -0.626 1.471 22.656 1 79.38 70 HIS B N 1
ATOM 1128 C CA . HIS B 1 70 ? 0.243 1.868 23.766 1 79.38 70 HIS B CA 1
ATOM 1129 C C . HIS B 1 70 ? -0.57 2.336 24.969 1 79.38 70 HIS B C 1
ATOM 1131 O O . HIS B 1 70 ? -1.669 2.873 24.797 1 79.38 70 HIS B O 1
ATOM 1137 N N . ASP B 1 71 ? -0.881 1.653 25.953 1 68.88 71 ASP B N 1
ATOM 1138 C CA . ASP B 1 71 ? -1.568 1.979 27.203 1 68.88 71 ASP B CA 1
ATOM 1139 C C . ASP B 1 71 ? -0.912 3.17 27.891 1 68.88 71 ASP B C 1
ATOM 1141 O O . ASP B 1 71 ? 0.181 3.045 28.453 1 68.88 71 ASP B O 1
ATOM 1145 N N . CYS B 1 72 ? -1.448 4.352 27.547 1 71.31 72 CYS B N 1
ATOM 1146 C CA . CYS B 1 72 ? -0.956 5.551 28.219 1 71.31 72 CYS B CA 1
ATOM 1147 C C . CYS B 1 72 ? -1.257 5.504 29.703 1 71.31 72 CYS B C 1
ATOM 1149 O O . CYS B 1 72 ? -0.702 6.285 30.484 1 71.31 72 CYS B O 1
ATOM 1151 N N . SER B 1 73 ? -2.207 4.793 30.016 1 60.09 73 SER B N 1
ATOM 1152 C CA . SER B 1 73 ? -2.529 4.922 31.438 1 60.09 73 SER B CA 1
ATOM 1153 C C . SER B 1 73 ? -1.274 4.82 32.312 1 60.09 73 SER B C 1
ATOM 1155 O O . SER B 1 73 ? -1.194 5.438 33.375 1 60.09 73 SER B O 1
ATOM 1157 N N . TRP B 1 74 ? -0.466 3.838 32.031 1 53.06 74 TRP B N 1
ATOM 1158 C CA . TRP B 1 74 ? 0.473 3.57 33.125 1 53.06 74 TRP B CA 1
ATOM 1159 C C . TRP B 1 74 ? 1.709 4.457 33 1 53.06 74 TRP B C 1
ATOM 1161 O O . TRP B 1 74 ? 2.703 4.242 33.688 1 53.06 74 TRP B O 1
ATOM 1171 N N . ARG B 1 75 ? 1.916 5.234 31.953 1 53.97 75 ARG B N 1
ATOM 1172 C CA . ARG B 1 75 ? 3.193 5.941 31.969 1 53.97 75 ARG B CA 1
ATOM 1173 C C . ARG B 1 75 ? 3.238 6.953 33.125 1 53.97 75 ARG B C 1
ATOM 1175 O O . ARG B 1 75 ? 2.262 7.664 33.344 1 53.97 75 ARG B O 1
ATOM 1182 N N . PRO B 1 76 ? 4.18 6.883 34.094 1 45.56 76 PRO B N 1
ATOM 1183 C CA . PRO B 1 76 ? 4.539 7.859 35.125 1 45.56 76 PRO B CA 1
ATOM 1184 C C . PRO B 1 76 ? 4.887 9.227 34.562 1 45.56 76 PRO B C 1
ATOM 1186 O O . PRO B 1 76 ? 5.684 9.32 33.625 1 45.56 76 PRO B O 1
ATOM 1189 N N . GLY B 1 77 ? 3.922 10.32 34.531 1 44.69 77 GLY B N 1
ATOM 1190 C CA . GLY B 1 77 ? 3.914 11.742 34.25 1 44.69 77 GLY B CA 1
ATOM 1191 C C . GLY B 1 77 ? 2.6 12.234 33.688 1 44.69 77 GLY B C 1
ATOM 1192 O O . GLY B 1 77 ? 2.49 13.398 33.281 1 44.69 77 GLY B O 1
ATOM 1193 N N . HIS B 1 78 ? 1.728 11.445 33.219 1 45.81 78 HIS B N 1
ATOM 1194 C CA . HIS B 1 78 ? 0.399 11.992 32.938 1 45.81 78 HIS B CA 1
ATOM 1195 C C . HIS B 1 78 ? -0.316 12.344 34.25 1 45.81 78 HIS B C 1
ATOM 1197 O O . HIS B 1 78 ? -1.469 12.781 34.219 1 45.81 78 HIS B O 1
ATOM 1203 N N . ASP B 1 79 ? 0.225 12.266 35.406 1 36.88 79 ASP B N 1
ATOM 1204 C CA . ASP B 1 79 ? -0.371 13.086 36.438 1 36.88 79 ASP B CA 1
ATOM 1205 C C . ASP B 1 79 ? -0.057 14.562 36.219 1 36.88 79 ASP B C 1
ATOM 1207 O O . ASP B 1 79 ? 1.045 14.914 35.812 1 36.88 79 ASP B O 1
#

Nearest PDB structures (foldseek):
  8iuh-assembly1_4  TM=9.902E-01  e=3.116E+00  Homo sapiens
  2a26-assembly1_B  TM=8.568E-01  e=3.330E+00  Homo sapiens
  4l0r-assembly1_B  TM=9.659E-01  e=6.054E+00  Homo sapiens
  6dk8-assembly4_G  TM=7.656E-01  e=7.895E+00  Pseudomonas aeruginosa
  8iuh-assembly1_4  TM=9.902E-01  e=2.196E+00  Homo sapiens

Secondary structure (DSSP, 8-state):
-------SS---HHHHHHHHHHHHHHH---HHHHHHHHHHHHHHHTSPPPPPEE-TTT--EE-HHHHHHS-GGGSGGG-/-------SS---HHHHHHHHHHHHHHH---HHHHHHHHHHHHHHHTSPPPPPEE-TTT--EE-HHHHHHS-GGGSTT--

Foldseek 3Di:
DPPPPPDPQPQDPLNVVLVVLVVCLVPDDDPVVNVVSVVVNVVSVVDDDQDWDAQPQPGDIGHPVCSVPPPVVPPVPSD/DPCPPPPPQPDDPLNVVLVVLVVCLVPDDDPVVNVVSVVVNVVSVVDDDQDWDAQPQPGDIGHPVCSVPPPPVPPPPSD

Solvent-accessible surface area (backbone atoms only — not comparable to full-atom values): 9522 Å² total; per-residue (Å²): 134,81,68,78,68,68,67,84,76,62,70,48,39,65,56,50,23,50,51,28,47,51,53,25,48,75,71,52,81,51,65,74,38,42,54,26,46,53,52,24,52,54,25,58,69,60,44,77,77,83,65,67,38,63,34,91,83,78,61,53,72,33,46,54,68,46,43,74,65,50,68,62,80,73,46,84,71,79,109,131,84,66,78,69,66,70,83,76,62,71,48,41,63,57,50,22,50,52,27,49,51,52,25,48,75,71,53,79,51,64,72,38,43,54,26,46,53,50,24,52,53,24,57,70,60,44,77,77,83,66,69,36,63,35,91,82,77,59,54,73,33,47,54,68,47,44,72,64,50,67,66,80,76,53,94,68,80,115

Radius of gyration: 20.21 Å; Cα contacts (8 Å, |Δi|>4): 181; chains: 2; bounding box: 20×60×64 Å

Sequence (158 aa):
MTGDELPNGGTTAREALEMHLVQALTRCELAAVRDHLEAAIRHCRDLPPTPLVECPLCGCVGLPKRIRLHDCSWRPGHDMTGDELPNGGTTAREALEMHLVQALTRCELAAVRDHLEAAIRHCRDLPPTPLVECPLCGCVGLPKRIRLHDCSWRPGHD

pLDDT: mean 81.02, std 21.18, range [24.7, 98.56]

Organism: NCBI:txid261290